Protein A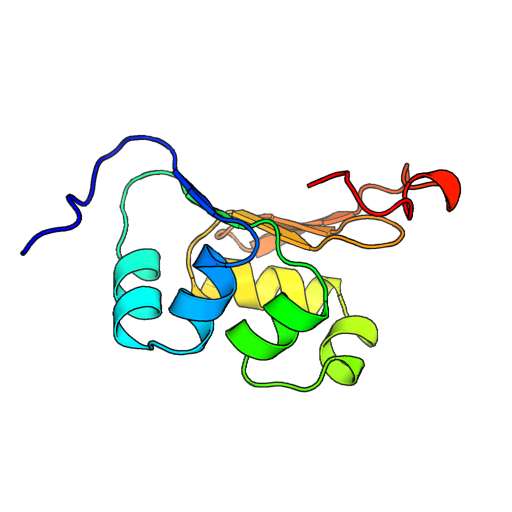F-A0A433ZZN6-F1 (afdb_monomer)

InterPro domains:
  IPR000631 ATP/ADP-dependent (S)-NAD(P)H-hydrate dehydratase [PF01256] (8-108)
  IPR000631 ATP/ADP-dependent (S)-NAD(P)H-hydrate dehyd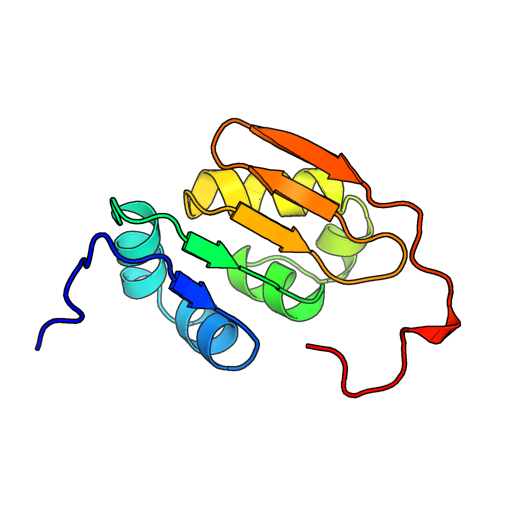ratase [PS51383] (1-108)
  IPR029056 Ribokinase-like [G3DSA:3.40.1190.20] (2-108)
  IPR029056 Ribokinase-like [SSF53613] (7-108)

Secondary structure (DSSP, 8-state):
------SS-EEE-THHHHHHHH-HHHHHHHHT--S-EEE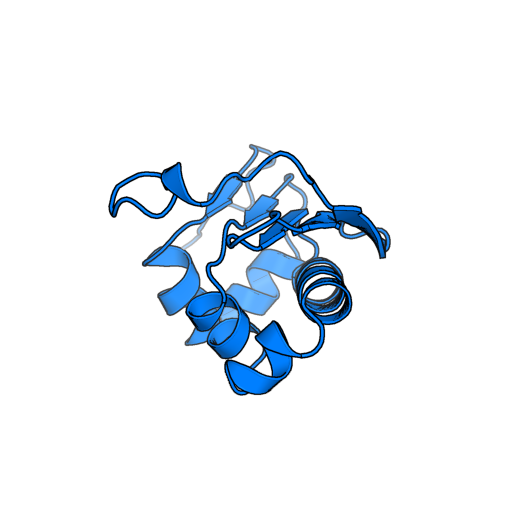---HHHHHHHHTS-HHHHHH-HHHHHHHHHHHHTSEEEE-SSS-EEE-TTS-EEE-TT--GGG-STT--

Foldseek 3Di:
DDPDLDLEEEEDEDPRLVVQLVDVVSLVVLLPRPHAYEYEDELCSLCSNVVHDSCVCVVPVQVSQLCSCCSRVHWYFHDDQFTWTYHNVRDIDTRNPRDPVVPDPDDD

Mean predicted aligned error: 8.28 Å

pLDDT: mean 80.07, std 18.94, range [31.98, 96.31]

Structure (mmCIF, N/CA/C/O backbone):
data_AF-A0A433ZZN6-F1
#
_entry.id   AF-A0A433ZZN6-F1
#
loop_
_atom_site.group_PDB
_atom_site.id
_atom_site.type_symbol
_atom_site.label_atom_id
_atom_site.label_alt_id
_atom_site.label_comp_id
_atom_site.label_asym_id
_atom_site.label_entity_id
_atom_site.label_seq_id
_atom_site.pdbx_PDB_ins_code
_atom_site.Cartn_x
_atom_site.Cartn_y
_atom_site.Cartn_z
_atom_site.occupancy
_atom_site.B_iso_or_equiv
_atom_site.auth_seq_id
_atom_site.auth_comp_id
_atom_site.auth_asym_id
_atom_site.auth_atom_id
_atom_site.pdbx_PDB_model_num
ATOM 1 N N . HIS A 1 1 ? -1.089 3.065 26.283 1.00 31.98 1 HIS A N 1
ATOM 2 C CA . HIS A 1 1 ? -2.522 2.807 26.532 1.00 31.98 1 HIS A CA 1
ATOM 3 C C . HIS A 1 1 ? -3.343 3.773 25.670 1.00 31.98 1 HIS A C 1
ATOM 5 O O . HIS A 1 1 ? -3.309 4.964 25.939 1.00 31.98 1 HIS A O 1
ATOM 11 N N . ARG A 1 2 ? -4.027 3.246 24.635 1.00 34.38 2 ARG A N 1
ATOM 12 C CA . ARG A 1 2 ? -5.038 3.884 23.753 1.00 34.38 2 ARG A CA 1
ATOM 13 C C . ARG A 1 2 ? -4.572 4.942 22.733 1.00 34.38 2 ARG A C 1
ATOM 15 O O . ARG A 1 2 ? -4.720 6.135 22.963 1.00 34.38 2 ARG A O 1
ATOM 22 N N . ALA A 1 3 ? -4.183 4.494 21.535 1.00 37.66 3 ALA A N 1
ATOM 23 C CA . ALA A 1 3 ? -4.459 5.280 20.333 1.00 37.66 3 ALA A CA 1
ATOM 24 C C . ALA A 1 3 ? -5.985 5.276 20.154 1.00 37.66 3 ALA A C 1
ATOM 26 O O . ALA A 1 3 ? -6.577 4.249 19.823 1.00 37.66 3 ALA A O 1
ATOM 27 N N . GLN A 1 4 ? -6.642 6.378 20.512 1.00 44.28 4 GLN A N 1
ATOM 28 C CA . GLN A 1 4 ? -8.079 6.534 20.327 1.00 44.28 4 GLN A CA 1
ATOM 29 C C . GLN A 1 4 ? -8.410 6.287 18.849 1.00 44.28 4 GLN A C 1
ATOM 31 O O . GLN A 1 4 ? -7.828 6.905 17.953 1.00 44.28 4 GLN A O 1
ATOM 36 N N . GLY A 1 5 ? -9.350 5.373 18.600 1.00 44.25 5 GLY A N 1
ATOM 37 C CA . GLY A 1 5 ? -10.031 5.206 17.318 1.00 44.25 5 GLY A CA 1
ATOM 38 C C . GLY A 1 5 ? -10.879 6.439 17.018 1.00 44.25 5 GLY A C 1
ATOM 39 O O . GLY A 1 5 ? -12.101 6.389 17.072 1.00 44.25 5 GLY A O 1
ATOM 40 N N . GLY A 1 6 ? -10.220 7.576 16.804 1.00 49.06 6 GLY A N 1
ATOM 41 C CA . GLY A 1 6 ? -10.860 8.842 16.502 1.00 49.06 6 GLY A CA 1
ATOM 42 C C . GLY A 1 6 ? -11.461 8.801 15.105 1.00 49.06 6 GLY A C 1
ATOM 43 O O . GLY A 1 6 ? -10.801 8.377 14.158 1.00 49.06 6 GLY A O 1
ATOM 44 N N . ALA A 1 7 ? -12.692 9.292 14.986 1.00 60.69 7 ALA A N 1
ATOM 45 C CA . ALA A 1 7 ? -13.389 9.511 13.719 1.00 60.69 7 ALA A CA 1
ATOM 46 C C . ALA A 1 7 ? -12.697 10.553 12.811 1.00 60.69 7 ALA A C 1
ATOM 48 O O . ALA A 1 7 ? -13.121 10.760 11.677 1.00 60.69 7 ALA A O 1
ATOM 49 N N . ALA A 1 8 ? -11.645 11.215 13.303 1.00 71.31 8 ALA A N 1
ATOM 50 C CA . ALA A 1 8 ? -10.860 12.177 12.549 1.00 71.31 8 ALA A CA 1
ATOM 51 C C . ALA A 1 8 ? -10.067 11.492 11.414 1.00 71.31 8 ALA A C 1
ATOM 53 O O . ALA A 1 8 ? -9.517 10.403 11.627 1.00 71.31 8 ALA A O 1
ATOM 54 N N . PRO A 1 9 ? -9.975 12.131 10.233 1.00 75.81 9 PRO A N 1
ATOM 55 C CA . PRO A 1 9 ? -9.124 11.661 9.149 1.00 75.81 9 PRO A CA 1
ATOM 56 C C . PRO A 1 9 ? -7.666 11.486 9.590 1.00 75.81 9 PRO A C 1
ATOM 58 O O . PRO A 1 9 ? -7.127 12.330 10.305 1.00 75.81 9 PRO A O 1
ATOM 61 N N . LEU A 1 10 ? -7.026 10.401 9.150 1.00 81.12 10 LEU A N 1
ATOM 62 C CA . LEU A 1 10 ? -5.631 10.075 9.460 1.00 81.12 10 LEU A CA 1
ATOM 63 C C . LEU A 1 10 ? -4.826 9.899 8.167 1.00 81.12 10 LEU A C 1
ATOM 65 O O . LEU A 1 10 ? -5.235 9.137 7.293 1.00 81.12 10 LEU A O 1
ATOM 69 N N . VAL A 1 11 ? -3.673 10.562 8.065 1.00 81.44 11 VAL A N 1
ATOM 70 C CA . VAL A 1 11 ? -2.703 10.374 6.973 1.00 81.44 11 VAL A CA 1
ATOM 71 C C . VAL A 1 11 ? -1.416 9.802 7.562 1.00 81.44 11 VAL A C 1
ATOM 73 O O . VAL A 1 11 ? -0.916 10.328 8.555 1.00 81.44 11 VAL A O 1
ATOM 76 N N . LEU A 1 12 ? -0.909 8.711 6.986 1.00 80.00 12 LEU A N 1
ATOM 77 C CA . LEU A 1 12 ? 0.299 8.019 7.450 1.00 80.00 12 LEU A CA 1
ATOM 78 C C . LEU A 1 12 ? 1.319 7.925 6.313 1.00 80.00 12 LEU A C 1
ATOM 80 O O . LEU A 1 12 ? 0.995 7.420 5.236 1.00 80.00 12 LEU A O 1
ATOM 84 N N . ASP A 1 13 ? 2.547 8.366 6.590 1.00 79.62 13 ASP A N 1
ATOM 85 C CA . ASP A 1 13 ? 3.670 8.372 5.648 1.00 79.62 13 ASP A CA 1
ATOM 86 C C . ASP A 1 13 ? 4.962 7.872 6.323 1.00 79.62 13 ASP A C 1
ATOM 88 O O . ASP A 1 13 ? 5.061 7.839 7.557 1.00 79.62 13 ASP A O 1
ATOM 92 N N . ALA A 1 14 ? 5.937 7.476 5.506 1.00 77.50 14 ALA A N 1
ATOM 93 C CA . ALA A 1 14 ? 7.310 7.146 5.883 1.00 77.50 14 ALA A CA 1
ATOM 94 C C . ALA A 1 14 ? 7.452 6.249 7.133 1.00 77.50 14 ALA A C 1
ATOM 96 O O . ALA A 1 14 ? 7.114 5.060 7.119 1.00 77.50 14 ALA A O 1
ATOM 97 N N . ASP A 1 15 ? 7.957 6.804 8.238 1.00 74.94 15 ASP A N 1
ATOM 98 C CA . ASP A 1 15 ? 8.276 6.056 9.458 1.00 74.94 15 ASP A CA 1
ATOM 99 C C . ASP A 1 15 ? 7.052 5.396 10.093 1.00 74.94 15 ASP A C 1
ATOM 101 O O . ASP A 1 15 ? 7.147 4.281 10.615 1.00 74.94 15 ASP A O 1
ATOM 105 N N . ALA A 1 16 ? 5.878 6.024 9.984 1.00 75.25 16 ALA A N 1
ATOM 106 C CA . ALA A 1 16 ? 4.644 5.421 10.469 1.00 75.25 16 ALA A CA 1
ATOM 107 C C . ALA A 1 16 ? 4.326 4.132 9.695 1.00 75.25 16 ALA A C 1
ATOM 109 O O . ALA A 1 16 ? 3.972 3.120 10.303 1.00 75.25 16 ALA A O 1
ATOM 110 N N . LEU A 1 17 ? 4.520 4.133 8.371 1.00 80.81 17 LEU A N 1
ATOM 111 C CA . LEU A 1 17 ? 4.295 2.958 7.524 1.00 80.81 17 LEU A CA 1
ATOM 112 C C . LEU A 1 17 ? 5.287 1.834 7.836 1.00 80.81 17 LEU A C 1
ATOM 114 O O . LEU A 1 17 ? 4.896 0.668 7.845 1.00 80.81 17 LEU A O 1
ATOM 118 N N . ASN A 1 18 ? 6.539 2.166 8.160 1.00 84.12 18 ASN A N 1
ATOM 119 C CA . ASN A 1 18 ? 7.536 1.175 8.574 1.00 84.12 18 ASN A CA 1
ATOM 120 C C . ASN A 1 18 ? 7.161 0.494 9.900 1.00 84.12 18 ASN A C 1
ATOM 122 O O . ASN A 1 18 ? 7.260 -0.730 10.007 1.00 84.12 18 ASN A O 1
ATOM 126 N N . LEU A 1 19 ? 6.678 1.259 10.885 1.00 85.56 19 LEU A N 1
ATOM 127 C CA . LEU A 1 19 ? 6.203 0.708 12.160 1.00 85.56 19 LEU A CA 1
ATOM 128 C C . LEU A 1 19 ? 4.977 -0.194 11.976 1.00 85.56 19 LEU A C 1
ATOM 130 O O . LEU A 1 19 ? 4.895 -1.258 12.587 1.00 85.56 1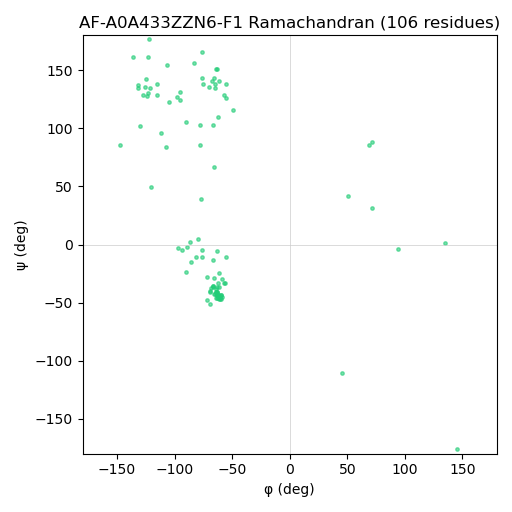9 LEU A O 1
ATOM 134 N N . ILE A 1 20 ? 4.044 0.205 11.110 1.00 86.25 20 ILE A N 1
ATOM 135 C CA . ILE A 1 20 ? 2.855 -0.589 10.776 1.00 86.25 20 ILE A CA 1
ATOM 136 C C . ILE A 1 20 ? 3.249 -1.878 10.047 1.00 86.25 20 ILE A C 1
ATOM 138 O O . ILE A 1 20 ? 2.730 -2.951 10.352 1.00 86.25 20 ILE A O 1
ATOM 142 N N . ALA A 1 21 ? 4.186 -1.805 9.103 1.00 86.50 21 ALA A N 1
ATOM 143 C CA . ALA A 1 21 ? 4.662 -2.981 8.383 1.00 86.50 21 ALA A CA 1
ATOM 144 C C . ALA A 1 21 ? 5.306 -4.015 9.322 1.00 86.50 21 ALA A C 1
ATOM 146 O O . ALA A 1 21 ? 5.115 -5.213 9.133 1.00 86.50 21 ALA A O 1
ATOM 147 N N . ALA A 1 22 ? 6.014 -3.555 10.356 1.00 88.94 22 ALA A N 1
ATOM 148 C CA . ALA A 1 22 ? 6.666 -4.413 11.341 1.00 88.94 22 ALA A CA 1
ATOM 149 C C . ALA A 1 22 ? 5.729 -4.941 12.446 1.00 88.94 22 ALA A C 1
ATOM 151 O O . ALA A 1 22 ? 6.138 -5.811 13.214 1.00 88.94 22 ALA A O 1
ATOM 152 N N . ASN A 1 23 ? 4.496 -4.430 12.558 1.00 90.62 23 ASN A N 1
ATOM 153 C CA . ASN A 1 23 ? 3.591 -4.758 13.659 1.00 90.62 23 ASN A CA 1
ATOM 154 C C . ASN A 1 23 ? 2.189 -5.173 13.157 1.00 90.62 23 ASN A C 1
ATOM 156 O O . ASN A 1 23 ? 1.363 -4.313 12.833 1.00 90.62 23 ASN A O 1
ATOM 160 N N . PRO A 1 24 ? 1.882 -6.485 13.138 1.00 88.94 24 PRO A N 1
ATOM 161 C CA . PRO A 1 24 ? 0.573 -6.999 12.734 1.00 88.94 24 PRO A CA 1
ATOM 162 C C . PRO A 1 24 ? -0.604 -6.445 13.548 1.00 88.94 24 PRO A C 1
ATOM 164 O O . PRO A 1 24 ? -1.674 -6.219 12.981 1.00 88.94 24 PRO A O 1
ATOM 167 N N . ASP A 1 25 ? -0.418 -6.159 14.841 1.00 89.75 25 ASP A N 1
ATOM 168 C CA . ASP A 1 25 ? -1.480 -5.593 15.681 1.00 89.75 25 ASP A CA 1
ATOM 169 C C . ASP A 1 25 ? -1.840 -4.170 15.238 1.00 89.75 25 ASP A C 1
ATOM 171 O O . ASP A 1 25 ? -3.013 -3.794 15.250 1.00 89.75 25 ASP A O 1
ATOM 175 N N . LEU A 1 26 ? -0.857 -3.379 14.785 1.00 88.62 26 LEU A N 1
ATOM 176 C CA . LEU A 1 26 ? -1.116 -2.052 14.214 1.00 88.62 26 LEU A CA 1
ATOM 177 C C . LEU A 1 26 ? -1.856 -2.147 12.875 1.00 88.62 26 LEU A C 1
ATOM 179 O O . LEU A 1 26 ? -2.752 -1.341 12.622 1.00 88.62 26 LEU A O 1
ATOM 183 N N . GLN A 1 27 ? -1.540 -3.142 12.039 1.00 89.75 27 GLN A N 1
ATOM 184 C CA . GLN A 1 27 ? -2.293 -3.392 10.801 1.00 89.75 27 GLN A CA 1
ATOM 185 C C . GLN A 1 27 ? -3.747 -3.763 11.098 1.00 89.75 27 GLN A C 1
ATOM 187 O O . GLN A 1 27 ? -4.660 -3.233 10.463 1.00 89.75 27 GLN A O 1
ATOM 192 N N . LEU A 1 28 ? -3.971 -4.624 12.095 1.00 88.75 28 LEU A N 1
ATOM 193 C CA . LEU A 1 28 ? -5.313 -5.010 12.522 1.00 88.75 28 LEU A CA 1
ATOM 194 C C . LEU A 1 28 ? -6.090 -3.810 13.076 1.00 88.75 28 LEU A C 1
ATOM 196 O O . LEU A 1 28 ? -7.253 -3.613 12.723 1.00 88.75 28 LEU A O 1
ATOM 200 N N . GLN A 1 29 ? -5.445 -2.978 13.898 1.00 89.06 29 GLN A N 1
ATOM 201 C CA . GLN A 1 29 ? -6.054 -1.753 14.413 1.00 89.06 29 GLN A CA 1
ATOM 202 C C . GLN A 1 29 ? -6.452 -0.806 13.284 1.00 89.06 29 GLN A C 1
ATOM 204 O O . GLN A 1 29 ? -7.560 -0.278 13.324 1.00 89.06 29 GLN A O 1
ATOM 209 N N . LEU A 1 30 ? -5.597 -0.618 12.272 1.00 86.38 30 LEU A N 1
ATOM 210 C CA . LEU A 1 30 ? -5.914 0.199 11.095 1.00 86.38 30 LEU A CA 1
ATOM 211 C C . LEU A 1 30 ? -7.121 -0.338 10.334 1.00 86.38 30 LEU A C 1
ATOM 213 O O . LEU A 1 30 ? -8.044 0.427 10.062 1.00 86.38 30 LEU A O 1
ATOM 217 N N . ALA A 1 31 ? -7.161 -1.647 10.082 1.00 87.62 31 ALA A N 1
ATOM 218 C CA . ALA A 1 31 ? -8.281 -2.286 9.399 1.00 87.62 31 ALA A CA 1
ATOM 219 C C . ALA A 1 31 ? -9.613 -2.146 10.165 1.00 87.62 31 ALA A C 1
ATOM 221 O O . ALA A 1 31 ? -10.686 -2.187 9.564 1.00 87.62 31 ALA A O 1
ATOM 222 N N . GLN A 1 32 ? -9.566 -1.963 11.486 1.00 89.25 32 GLN A N 1
ATOM 223 C CA . GLN A 1 32 ? -10.745 -1.786 12.338 1.00 89.25 32 GLN A CA 1
ATOM 224 C C . GLN A 1 32 ? -11.130 -0.315 12.566 1.00 89.25 32 GLN A C 1
ATOM 226 O O . GLN A 1 32 ? -12.157 -0.047 13.198 1.00 89.25 32 GLN A O 1
ATOM 231 N N . ARG A 1 33 ? -10.347 0.656 12.071 1.00 86.38 33 ARG A N 1
ATOM 232 C CA . ARG A 1 33 ? -10.678 2.081 12.226 1.00 86.38 33 ARG A CA 1
ATOM 233 C C . ARG A 1 33 ? -11.966 2.423 11.480 1.00 86.38 33 ARG A C 1
ATOM 235 O O . ARG A 1 33 ? -12.179 2.028 10.339 1.00 86.38 33 ARG A O 1
ATOM 242 N N . THR A 1 34 ? -12.804 3.228 12.126 1.00 81.69 34 THR A N 1
ATOM 243 C CA . THR A 1 34 ? -14.024 3.797 11.533 1.00 81.69 34 THR A CA 1
ATOM 244 C C . THR A 1 34 ? -13.777 5.150 10.863 1.00 81.69 34 THR A C 1
ATOM 246 O O . THR A 1 34 ? -14.522 5.535 9.968 1.00 81.69 34 THR A O 1
ATOM 249 N N . GLY A 1 35 ? -12.728 5.871 11.276 1.00 82.38 35 GLY A N 1
ATOM 250 C CA . GLY A 1 35 ? -12.298 7.122 10.653 1.00 82.38 35 GLY A CA 1
ATOM 251 C C . GLY A 1 35 ? -11.566 6.889 9.330 1.00 82.38 35 GLY A C 1
ATOM 252 O O . GLY A 1 35 ? -10.783 5.944 9.199 1.00 82.38 35 GLY A O 1
ATOM 253 N N . ALA A 1 36 ? -11.789 7.779 8.359 1.00 83.56 36 ALA A N 1
ATOM 254 C CA . ALA A 1 36 ? -11.113 7.723 7.067 1.00 83.56 36 ALA A CA 1
ATOM 255 C C . ALA A 1 36 ? -9.587 7.752 7.252 1.00 83.56 36 ALA A C 1
ATOM 257 O O . ALA A 1 36 ? -9.050 8.623 7.932 1.00 83.56 36 ALA A O 1
ATOM 258 N N . THR A 1 37 ? -8.889 6.798 6.643 1.00 89.50 37 THR A N 1
ATOM 259 C CA . THR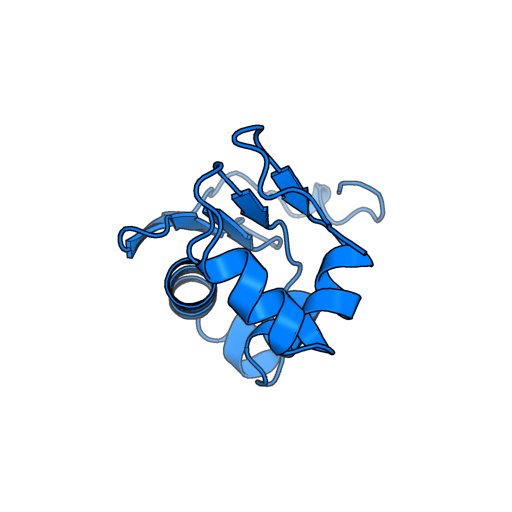 A 1 37 ? -7.428 6.698 6.729 1.00 89.50 37 THR A CA 1
ATOM 260 C C . THR A 1 37 ? -6.835 6.663 5.325 1.00 89.50 37 THR A C 1
ATOM 262 O O . THR A 1 37 ? -7.365 5.970 4.452 1.00 89.50 37 THR A O 1
ATOM 265 N N . ALA A 1 38 ? -5.768 7.430 5.106 1.00 89.44 38 ALA A N 1
ATOM 266 C CA . ALA A 1 38 ? -5.005 7.480 3.868 1.00 89.44 38 ALA A CA 1
ATOM 267 C C . ALA A 1 38 ? -3.539 7.103 4.127 1.00 89.44 38 ALA A C 1
ATOM 269 O O . ALA A 1 38 ? -2.921 7.584 5.076 1.00 89.44 38 ALA A O 1
ATOM 270 N N . LEU A 1 39 ? -2.990 6.245 3.273 1.00 91.00 39 LEU A N 1
ATOM 271 C CA . LEU A 1 39 ? -1.600 5.798 3.295 1.00 91.00 39 LEU A CA 1
ATOM 272 C C . LEU A 1 39 ? -0.916 6.280 2.018 1.00 91.00 39 LEU A C 1
ATOM 274 O O . LEU A 1 39 ? -1.495 6.159 0.937 1.00 91.00 39 LEU A O 1
ATOM 278 N N . THR A 1 40 ? 0.317 6.766 2.116 1.00 92.12 40 THR A N 1
ATOM 279 C CA . THR A 1 40 ? 1.064 7.296 0.963 1.00 92.12 40 THR A CA 1
ATOM 280 C C . THR A 1 40 ? 2.385 6.549 0.693 1.00 92.12 40 THR A C 1
ATOM 282 O O . THR A 1 40 ? 3.423 7.192 0.529 1.00 92.12 40 THR A O 1
ATOM 285 N N . PRO A 1 41 ? 2.391 5.197 0.635 1.00 92.81 41 PRO A N 1
ATOM 286 C CA . PRO A 1 41 ? 3.625 4.425 0.540 1.00 92.81 41 PRO A CA 1
ATOM 287 C C . PRO A 1 41 ? 4.369 4.650 -0.781 1.00 92.81 41 PRO A C 1
ATOM 289 O O . PRO A 1 41 ? 3.780 4.684 -1.864 1.00 92.81 41 PRO A O 1
ATOM 292 N N . HIS A 1 42 ? 5.693 4.664 -0.709 1.00 92.69 42 HIS A N 1
ATOM 293 C CA . HIS A 1 42 ? 6.578 4.365 -1.831 1.00 92.69 42 HIS A CA 1
ATOM 294 C C . HIS A 1 42 ? 6.629 2.845 -2.091 1.00 92.69 42 HIS A C 1
ATOM 296 O O . HIS A 1 42 ? 6.257 2.053 -1.219 1.00 92.69 42 HIS A O 1
ATOM 302 N N . PRO A 1 43 ? 7.141 2.379 -3.249 1.00 93.31 43 PRO A N 1
ATOM 303 C CA . PRO A 1 43 ? 7.151 0.951 -3.582 1.00 93.31 43 PRO A CA 1
ATOM 304 C C . PRO A 1 43 ? 7.844 0.052 -2.546 1.00 93.31 43 PRO A C 1
ATOM 306 O O . PRO A 1 43 ? 7.404 -1.073 -2.322 1.00 93.31 43 PRO A O 1
ATOM 309 N N . LEU A 1 44 ? 8.893 0.543 -1.876 1.00 92.19 44 LEU A N 1
ATOM 310 C CA . LEU A 1 44 ? 9.567 -0.200 -0.807 1.00 92.19 44 LEU A CA 1
ATOM 311 C C . LEU A 1 44 ? 8.692 -0.348 0.450 1.00 92.19 44 LEU A C 1
ATOM 313 O O . LEU A 1 44 ? 8.671 -1.411 1.064 1.00 92.19 44 LEU A O 1
ATOM 317 N N . GLU A 1 45 ? 7.955 0.694 0.829 1.00 94.19 45 GLU A N 1
ATOM 318 C CA . GLU A 1 45 ? 7.045 0.673 1.983 1.00 94.19 45 GLU A CA 1
ATOM 319 C C . GLU A 1 45 ? 5.840 -0.226 1.701 1.00 94.19 45 GLU A C 1
ATOM 321 O O . GLU A 1 45 ? 5.466 -1.041 2.541 1.00 94.19 45 GLU A O 1
ATOM 326 N N . ALA A 1 46 ? 5.296 -0.161 0.483 1.00 93.81 46 ALA A N 1
ATOM 327 C CA . ALA A 1 46 ? 4.242 -1.060 0.022 1.00 93.81 46 ALA A CA 1
ATOM 328 C C . ALA A 1 46 ? 4.680 -2.532 0.060 1.00 93.81 46 ALA A C 1
ATOM 330 O O . ALA A 1 46 ? 3.933 -3.386 0.536 1.00 93.81 46 ALA A O 1
ATOM 331 N N . ALA A 1 47 ? 5.909 -2.823 -0.380 1.00 94.75 47 ALA A N 1
ATOM 332 C CA . ALA A 1 47 ? 6.490 -4.162 -0.320 1.00 94.75 47 ALA A CA 1
ATOM 333 C C . ALA A 1 47 ? 6.550 -4.685 1.124 1.00 94.75 47 ALA A C 1
ATOM 335 O O . ALA A 1 47 ? 6.128 -5.809 1.394 1.00 94.75 47 ALA A O 1
ATOM 336 N N . ARG A 1 48 ? 6.992 -3.842 2.068 1.00 94.38 48 ARG A N 1
ATOM 337 C CA . ARG A 1 48 ? 7.037 -4.175 3.501 1.00 94.38 48 ARG A CA 1
ATOM 338 C C . ARG A 1 48 ? 5.643 -4.415 4.081 1.00 94.38 48 ARG A C 1
ATOM 340 O O . ARG A 1 48 ? 5.449 -5.408 4.773 1.00 94.38 48 ARG A O 1
ATOM 347 N N . LEU A 1 49 ? 4.677 -3.548 3.776 1.00 93.44 49 LEU A N 1
ATOM 348 C CA . LEU A 1 49 ? 3.294 -3.672 4.257 1.00 93.44 49 LEU A CA 1
ATOM 349 C C . LEU A 1 49 ? 2.603 -4.944 3.739 1.00 93.44 49 LEU A C 1
ATOM 351 O O . LEU A 1 49 ? 1.837 -5.568 4.473 1.00 93.44 49 LEU A O 1
ATOM 355 N N . LEU A 1 50 ? 2.885 -5.347 2.496 1.00 94.44 50 LEU A N 1
ATOM 356 C CA . LEU A 1 50 ? 2.336 -6.569 1.900 1.00 94.44 50 LEU A CA 1
ATOM 357 C C . LEU A 1 50 ? 3.145 -7.834 2.217 1.00 94.44 50 LEU A C 1
ATOM 359 O O . LEU A 1 50 ? 2.622 -8.932 2.044 1.00 94.44 50 LEU A O 1
ATOM 363 N N . GLY A 1 51 ? 4.383 -7.706 2.701 1.00 94.75 51 GLY A N 1
ATOM 364 C CA . GLY A 1 51 ? 5.276 -8.844 2.933 1.00 94.75 51 GLY A CA 1
ATOM 365 C C . GLY A 1 51 ? 5.803 -9.475 1.639 1.00 94.75 51 GLY A C 1
ATOM 366 O O . GLY A 1 51 ? 6.027 -10.681 1.588 1.00 94.75 51 GLY A O 1
ATOM 367 N N . VAL A 1 52 ? 5.979 -8.674 0.585 1.00 96.31 52 VAL A N 1
ATOM 368 C CA . VAL A 1 52 ? 6.465 -9.112 -0.737 1.00 96.31 52 VAL A CA 1
ATOM 369 C C . VAL A 1 52 ? 7.724 -8.343 -1.136 1.00 96.31 52 VAL A C 1
ATOM 371 O O . VAL A 1 52 ? 8.181 -7.452 -0.423 1.00 96.31 52 VAL A O 1
ATOM 374 N N . THR A 1 53 ? 8.317 -8.671 -2.285 1.00 95.88 53 THR A N 1
ATOM 375 C CA . THR A 1 53 ? 9.471 -7.927 -2.806 1.00 95.88 53 THR A CA 1
ATOM 376 C C . THR A 1 53 ? 9.032 -6.672 -3.562 1.00 95.88 53 THR A C 1
ATOM 378 O O . THR A 1 53 ? 7.939 -6.608 -4.123 1.00 95.88 53 THR A O 1
ATOM 381 N N . ILE A 1 54 ? 9.920 -5.678 -3.658 1.00 94.06 54 ILE A N 1
ATOM 382 C CA . ILE A 1 54 ? 9.674 -4.477 -4.472 1.00 94.06 54 ILE A CA 1
ATOM 383 C C . ILE A 1 54 ? 9.420 -4.811 -5.952 1.00 94.06 54 ILE A C 1
ATOM 385 O O . ILE A 1 54 ? 8.661 -4.109 -6.611 1.00 94.06 54 ILE A O 1
ATOM 389 N N . ALA A 1 55 ? 10.005 -5.900 -6.466 1.00 94.56 55 ALA A N 1
ATOM 390 C CA . ALA A 1 55 ? 9.788 -6.357 -7.836 1.00 94.56 55 ALA A CA 1
ATOM 391 C C . ALA A 1 55 ? 8.330 -6.778 -8.076 1.00 94.56 55 ALA A C 1
ATOM 393 O O . ALA A 1 55 ? 7.775 -6.455 -9.121 1.00 94.56 55 ALA A O 1
ATOM 394 N N . VAL A 1 56 ? 7.688 -7.420 -7.091 1.00 95.38 56 VAL A N 1
ATOM 395 C CA . VAL A 1 56 ? 6.254 -7.753 -7.152 1.00 95.38 56 VAL A CA 1
ATOM 396 C C . VAL A 1 56 ? 5.411 -6.478 -7.207 1.00 95.38 56 VAL A C 1
ATOM 398 O O . VAL A 1 56 ? 4.513 -6.376 -8.038 1.00 95.38 56 VAL A O 1
ATOM 401 N N . ILE A 1 57 ? 5.742 -5.475 -6.386 1.00 95.62 57 ILE A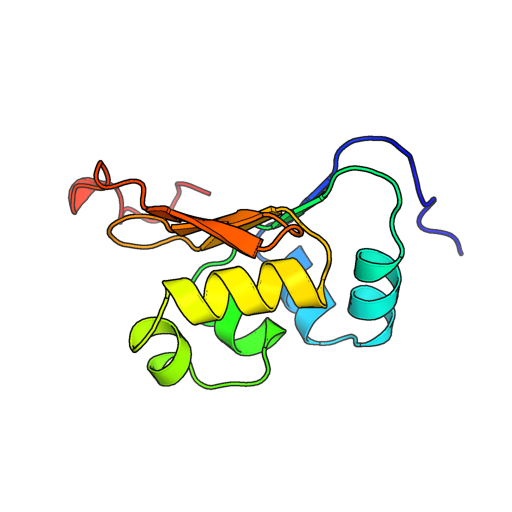 N 1
ATOM 402 C CA . ILE A 1 57 ? 5.033 -4.186 -6.383 1.00 95.62 57 ILE A CA 1
ATOM 403 C C . ILE A 1 57 ? 5.169 -3.472 -7.727 1.00 95.62 57 ILE A C 1
ATOM 405 O O . ILE A 1 57 ? 4.186 -2.966 -8.255 1.00 95.62 57 ILE A O 1
ATOM 409 N N . GLN A 1 58 ? 6.381 -3.412 -8.278 1.00 92.62 58 GLN A N 1
ATOM 410 C CA . GLN A 1 58 ? 6.637 -2.727 -9.546 1.00 92.62 58 GLN A CA 1
ATOM 411 C C . GLN A 1 58 ? 6.072 -3.488 -10.752 1.00 92.62 58 GLN A C 1
ATOM 413 O O . GLN A 1 58 ? 5.719 -2.853 -11.742 1.00 92.62 58 GLN A O 1
ATOM 418 N N . GLY A 1 59 ? 5.965 -4.818 -10.664 1.00 93.19 59 GLY A N 1
ATOM 419 C CA . GLY A 1 59 ? 5.369 -5.660 -11.702 1.00 93.19 59 GLY A CA 1
ATOM 420 C C . GLY A 1 59 ? 3.868 -5.426 -11.883 1.00 93.19 59 GLY A C 1
ATOM 421 O O . GLY A 1 59 ? 3.394 -5.437 -13.015 1.00 93.19 59 GLY A O 1
ATOM 422 N N . ASP A 1 60 ? 3.135 -5.157 -10.796 1.00 93.88 60 ASP A N 1
ATOM 423 C CA . ASP A 1 60 ? 1.723 -4.757 -10.855 1.00 93.88 60 ASP A CA 1
ATOM 424 C C . ASP A 1 60 ? 1.354 -3.793 -9.713 1.00 93.88 60 ASP A C 1
ATOM 426 O O . ASP A 1 60 ? 0.837 -4.159 -8.650 1.00 93.88 60 ASP A O 1
ATOM 430 N N . ARG A 1 61 ? 1.606 -2.504 -9.957 1.00 93.25 61 ARG A N 1
ATOM 431 C CA . ARG A 1 61 ? 1.354 -1.429 -8.986 1.00 93.25 61 ARG A CA 1
ATOM 432 C C . ARG A 1 61 ? -0.132 -1.236 -8.688 1.00 93.25 61 ARG A C 1
ATOM 434 O O . ARG A 1 61 ? -0.479 -0.806 -7.588 1.00 93.25 61 ARG A O 1
ATOM 441 N N . MET A 1 62 ? -1.009 -1.538 -9.646 1.00 92.81 62 MET A N 1
ATOM 442 C CA . MET A 1 62 ? -2.456 -1.419 -9.464 1.00 92.81 62 MET A CA 1
ATOM 443 C C . MET A 1 62 ? -2.978 -2.505 -8.535 1.00 92.81 62 MET A C 1
ATOM 445 O O . MET A 1 62 ? -3.704 -2.195 -7.587 1.00 92.81 62 MET A O 1
ATOM 449 N N . ALA A 1 63 ? -2.576 -3.756 -8.769 1.00 93.88 63 ALA A N 1
ATOM 450 C CA . ALA A 1 63 ? -2.925 -4.860 -7.888 1.00 93.88 63 ALA A CA 1
ATOM 451 C C . ALA A 1 63 ? -2.370 -4.638 -6.478 1.00 93.88 63 ALA A C 1
ATOM 453 O O . ALA A 1 63 ? -3.112 -4.802 -5.512 1.00 93.88 63 ALA A O 1
ATOM 454 N N . ALA A 1 64 ? -1.120 -4.182 -6.352 1.00 95.00 64 ALA A N 1
ATOM 455 C CA . ALA A 1 64 ? -0.511 -3.894 -5.056 1.00 95.00 64 ALA A CA 1
ATOM 456 C C . ALA A 1 64 ? -1.255 -2.795 -4.273 1.00 95.00 64 ALA A C 1
ATOM 458 O O . ALA A 1 64 ? -1.548 -2.968 -3.089 1.00 95.00 64 ALA A O 1
ATOM 459 N N . ALA A 1 65 ? -1.593 -1.674 -4.922 1.00 94.19 65 ALA A N 1
ATOM 460 C CA . ALA A 1 65 ? -2.336 -0.591 -4.275 1.00 94.19 65 ALA A CA 1
ATOM 461 C C . ALA A 1 65 ? -3.743 -1.042 -3.848 1.00 94.19 65 ALA A C 1
ATOM 463 O O . ALA A 1 65 ? -4.185 -0.721 -2.743 1.00 94.19 65 ALA A O 1
ATOM 464 N N . ARG A 1 66 ? -4.426 -1.824 -4.696 1.00 94.69 66 ARG A N 1
ATOM 465 C CA . ARG A 1 66 ? -5.746 -2.394 -4.393 1.00 94.69 66 ARG A CA 1
ATOM 466 C C . ARG A 1 66 ? -5.698 -3.354 -3.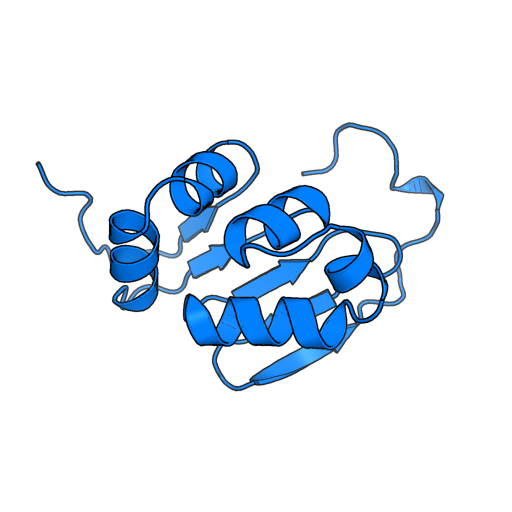209 1.00 94.69 66 ARG A C 1
ATOM 468 O O . ARG A 1 66 ? -6.538 -3.253 -2.321 1.00 94.69 66 ARG A O 1
ATOM 475 N N . GLU A 1 67 ? -4.715 -4.249 -3.189 1.00 95.31 67 GLU A N 1
ATOM 476 C CA . GLU A 1 67 ? -4.521 -5.208 -2.101 1.00 95.31 67 GLU A CA 1
ATOM 477 C C . GLU A 1 67 ? -4.271 -4.486 -0.772 1.00 95.31 67 GLU A C 1
ATOM 479 O O . GLU A 1 67 ? -4.921 -4.785 0.227 1.00 95.31 67 GLU A O 1
ATOM 484 N N . LEU A 1 68 ? -3.405 -3.464 -0.764 1.00 93.56 68 LEU A N 1
ATOM 485 C CA . LEU A 1 68 ? -3.171 -2.640 0.425 1.00 93.56 68 LEU A CA 1
ATOM 486 C C . LEU A 1 68 ? -4.446 -1.950 0.914 1.00 93.56 68 LEU A C 1
ATOM 488 O O . LEU A 1 68 ? -4.740 -1.974 2.1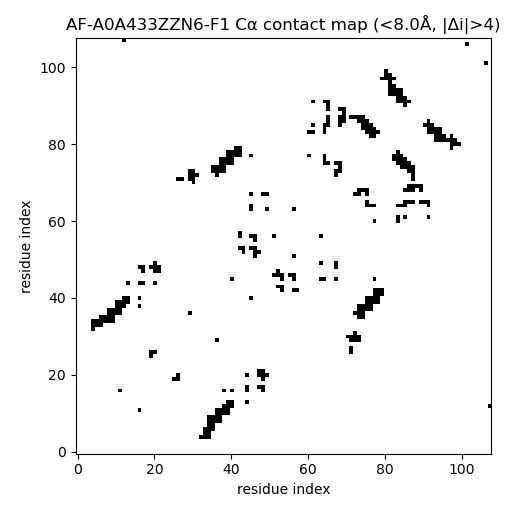11 1.00 93.56 68 LEU A O 1
ATOM 492 N N . ALA A 1 69 ? -5.202 -1.343 -0.003 1.00 94.12 69 ALA A N 1
ATOM 493 C CA . ALA A 1 69 ? -6.427 -0.626 0.329 1.00 94.12 69 ALA A CA 1
ATOM 494 C C . ALA A 1 69 ? -7.492 -1.560 0.921 1.00 94.12 69 ALA A C 1
ATOM 496 O O . ALA A 1 69 ? -8.144 -1.200 1.903 1.00 94.12 69 ALA A O 1
ATOM 497 N N . ALA A 1 70 ? -7.628 -2.770 0.373 1.00 92.88 70 ALA A N 1
ATOM 498 C CA . ALA A 1 70 ? -8.550 -3.786 0.867 1.00 92.88 70 ALA A CA 1
ATOM 4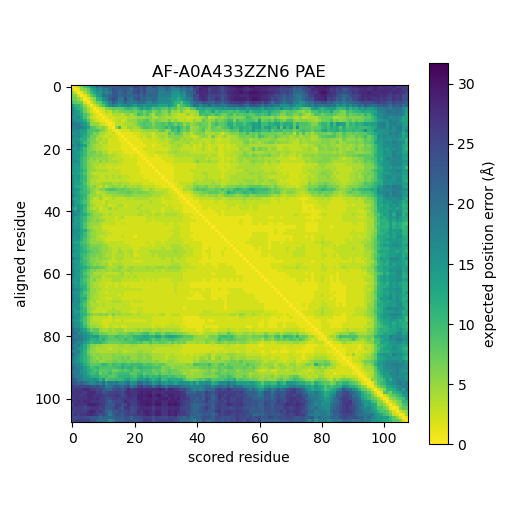99 C C . ALA A 1 70 ? -8.107 -4.346 2.229 1.00 92.88 70 ALA A C 1
ATOM 501 O O . ALA A 1 70 ? -8.882 -4.325 3.188 1.00 92.88 70 ALA A O 1
ATOM 502 N N . ARG A 1 71 ? -6.846 -4.785 2.343 1.00 92.38 71 ARG A N 1
ATOM 503 C CA . ARG A 1 71 ? -6.298 -5.417 3.553 1.00 92.38 71 ARG A CA 1
ATOM 504 C C . ARG A 1 71 ? -6.288 -4.478 4.756 1.00 92.38 71 ARG A C 1
ATOM 506 O O . ARG A 1 71 ? -6.598 -4.904 5.865 1.00 92.38 71 ARG A O 1
ATOM 513 N N . LEU A 1 72 ? -5.936 -3.209 4.545 1.00 91.25 72 LEU A N 1
ATOM 514 C CA . LEU A 1 72 ? -5.841 -2.210 5.615 1.00 91.25 72 LEU A CA 1
ATOM 515 C C . LEU A 1 72 ? -7.099 -1.345 5.740 1.00 91.25 72 LEU A C 1
ATOM 517 O O . LEU A 1 72 ? -7.159 -0.499 6.627 1.00 91.25 72 LEU A O 1
ATOM 521 N N . ARG A 1 73 ? -8.097 -1.537 4.865 1.00 91.88 73 ARG A N 1
ATOM 522 C CA . ARG A 1 73 ? -9.324 -0.725 4.788 1.00 91.88 73 ARG A CA 1
ATOM 523 C C . ARG A 1 73 ? -9.056 0.786 4.731 1.00 91.88 73 ARG A C 1
ATOM 525 O O . ARG A 1 73 ? -9.755 1.585 5.352 1.00 91.88 73 ARG A O 1
ATOM 532 N N . CYS A 1 74 ? -8.048 1.175 3.956 1.00 91.12 74 CYS A N 1
ATOM 533 C CA . CYS A 1 74 ? -7.576 2.554 3.821 1.00 91.12 74 CYS A CA 1
ATOM 534 C C . CYS A 1 74 ? -7.614 3.024 2.362 1.00 91.12 74 CYS A C 1
ATOM 536 O O . CYS A 1 74 ? -7.617 2.222 1.432 1.00 91.12 74 CYS A O 1
ATOM 538 N N . HIS A 1 75 ? -7.579 4.338 2.159 1.00 92.88 75 HIS A N 1
ATOM 539 C CA . HIS A 1 75 ? -7.190 4.917 0.875 1.00 92.88 75 HIS A CA 1
ATOM 540 C C . HIS A 1 75 ? -5.673 4.797 0.729 1.00 92.88 75 HIS A C 1
ATOM 542 O O . HIS A 1 75 ? -4.943 5.029 1.691 1.00 92.88 75 HIS A O 1
ATOM 548 N N . VAL A 1 76 ? -5.185 4.442 -0.452 1.00 93.75 76 VAL A N 1
ATOM 549 C CA . VAL A 1 76 ? -3.754 4.241 -0.703 1.00 93.75 76 VAL A CA 1
ATOM 550 C C . VAL A 1 76 ? -3.333 5.070 -1.899 1.00 93.75 76 VAL A C 1
ATOM 552 O O . VAL A 1 76 ? -3.937 4.961 -2.960 1.00 93.75 76 VAL A O 1
ATOM 555 N N . VAL A 1 77 ? -2.279 5.863 -1.739 1.00 93.56 77 VAL A N 1
ATOM 556 C CA . VAL A 1 77 ? -1.577 6.552 -2.823 1.00 93.56 77 VAL A CA 1
ATOM 557 C C . VAL A 1 77 ? -0.193 5.927 -2.944 1.00 93.56 77 VAL A C 1
ATOM 559 O O . VAL A 1 77 ? 0.727 6.284 -2.214 1.00 93.56 77 VAL A O 1
ATOM 562 N N . LEU A 1 78 ? -0.044 4.971 -3.859 1.00 92.44 78 LEU A N 1
ATOM 563 C CA . LEU A 1 78 ? 1.242 4.344 -4.142 1.00 92.44 78 LEU A CA 1
ATOM 564 C C . LEU A 1 78 ? 2.085 5.276 -5.021 1.00 92.44 78 LEU A C 1
ATOM 566 O O . LEU A 1 78 ? 1.862 5.385 -6.237 1.00 92.44 78 LEU A O 1
ATOM 570 N N . LYS A 1 79 ? 3.056 5.939 -4.388 1.00 88.44 79 LYS A N 1
ATOM 571 C CA . LYS A 1 79 ? 3.966 6.910 -5.011 1.00 88.44 79 LYS A CA 1
ATOM 572 C C . LYS A 1 79 ? 4.855 6.251 -6.080 1.00 88.44 79 LYS A C 1
ATOM 574 O O . LYS A 1 79 ? 5.157 5.058 -6.020 1.00 88.44 79 LYS A O 1
ATOM 579 N N . GLY A 1 80 ? 5.262 7.030 -7.083 1.00 82.81 80 GLY A N 1
ATOM 580 C CA . GLY A 1 80 ? 6.108 6.609 -8.210 1.00 82.81 80 GLY A CA 1
ATOM 581 C C . GLY A 1 80 ? 5.731 7.327 -9.513 1.00 82.81 80 GLY A C 1
ATOM 582 O O . GLY A 1 80 ? 4.844 8.175 -9.516 1.00 82.81 80 GLY A O 1
ATOM 583 N N . ALA A 1 81 ? 6.373 6.980 -10.636 1.00 74.31 81 ALA A N 1
ATOM 584 C CA . ALA A 1 81 ? 6.026 7.539 -11.949 1.00 74.31 81 ALA A CA 1
ATOM 585 C C . ALA A 1 81 ? 4.586 7.151 -12.326 1.00 74.31 81 ALA A C 1
ATOM 587 O O . ALA A 1 81 ? 4.302 5.975 -12.541 1.00 74.31 81 ALA A O 1
ATOM 588 N N . GLY A 1 82 ? 3.664 8.112 -12.328 1.00 76.44 82 GLY A N 1
ATOM 589 C CA . GLY A 1 82 ? 2.228 7.834 -12.371 1.00 76.44 82 GLY A CA 1
ATOM 590 C C . GLY A 1 82 ? 1.739 7.198 -11.066 1.00 76.44 82 GLY A C 1
ATOM 591 O O . GLY A 1 82 ? 1.715 5.973 -10.926 1.00 76.44 82 GLY A O 1
ATOM 592 N N . SER A 1 83 ? 1.412 8.019 -10.067 1.00 84.31 83 SER A N 1
ATOM 593 C CA . SER A 1 83 ? 0.918 7.537 -8.771 1.00 84.31 83 SER A CA 1
ATOM 594 C C . SER A 1 83 ? -0.395 6.771 -8.933 1.00 84.31 83 SER A C 1
ATOM 596 O O . SER A 1 83 ? -1.266 7.168 -9.710 1.00 84.31 83 SER A O 1
ATOM 598 N N . VAL A 1 84 ? -0.547 5.686 -8.173 1.00 90.31 84 VAL A N 1
ATOM 599 C CA . VAL A 1 84 ? -1.756 4.852 -8.186 1.00 90.31 84 VAL A CA 1
ATOM 600 C C . VAL A 1 84 ? -2.570 5.138 -6.931 1.00 90.31 84 VAL A C 1
ATOM 602 O O . VAL A 1 84 ? -2.066 4.972 -5.823 1.00 90.31 84 VAL A O 1
ATOM 605 N N . LEU A 1 85 ? -3.823 5.553 -7.104 1.00 91.25 85 LEU A N 1
ATOM 606 C CA . LEU A 1 85 ? -4.794 5.733 -6.032 1.00 91.25 85 LEU A CA 1
ATOM 607 C C . LEU A 1 85 ? -5.695 4.498 -5.951 1.00 91.25 85 LEU A C 1
ATOM 609 O O . LEU A 1 85 ? -6.318 4.133 -6.944 1.00 91.25 85 LEU A O 1
ATOM 613 N N . ALA A 1 86 ? -5.818 3.898 -4.773 1.00 92.69 86 ALA A N 1
ATOM 614 C CA . ALA A 1 86 ? -6.760 2.819 -4.502 1.00 92.69 86 ALA A CA 1
ATOM 615 C C . ALA A 1 86 ? -7.655 3.157 -3.306 1.00 92.69 86 ALA A C 1
ATOM 617 O O . ALA A 1 86 ? -7.215 3.759 -2.324 1.00 92.69 86 ALA A O 1
ATOM 618 N N . ARG A 1 87 ? -8.926 2.770 -3.400 1.00 91.12 87 ARG A N 1
ATOM 619 C CA . ARG A 1 87 ? -9.940 2.923 -2.353 1.00 91.12 87 ARG A CA 1
ATOM 620 C C . ARG A 1 87 ? -10.249 1.568 -1.707 1.00 91.12 87 ARG A C 1
ATOM 622 O O . ARG A 1 87 ? -10.121 0.537 -2.370 1.00 91.12 87 ARG A O 1
ATOM 629 N N . PRO A 1 88 ? -10.721 1.552 -0.448 1.00 87.81 88 PRO A N 1
ATOM 630 C CA . PRO A 1 88 ? -11.048 0.307 0.250 1.00 87.81 88 PRO A CA 1
ATOM 631 C C . PRO A 1 88 ? -12.241 -0.456 -0.355 1.00 87.81 88 PRO A C 1
ATOM 633 O O . PRO A 1 88 ? -12.438 -1.621 -0.032 1.00 87.81 88 PRO A O 1
ATOM 636 N N . ASP A 1 89 ? -13.026 0.169 -1.238 1.00 85.88 89 ASP A N 1
ATOM 637 C CA . ASP A 1 89 ? -14.123 -0.460 -1.991 1.00 85.88 89 ASP A CA 1
ATOM 638 C C . ASP A 1 89 ? -13.669 -1.137 -3.300 1.00 85.88 89 ASP A C 1
ATOM 640 O O . ASP A 1 89 ? -14.494 -1.673 -4.038 1.00 85.88 89 ASP A O 1
ATOM 644 N N . GLY A 1 90 ? -12.365 -1.128 -3.594 1.00 79.88 90 GLY A N 1
ATOM 645 C CA . GLY A 1 90 ? -11.777 -1.789 -4.760 1.00 79.88 90 GLY A CA 1
ATOM 646 C C . GLY A 1 90 ? -11.608 -0.897 -5.992 1.00 79.88 90 GLY A C 1
ATOM 647 O O . GLY A 1 90 ? -11.005 -1.343 -6.971 1.00 79.88 90 GLY A O 1
ATOM 648 N N . MET A 1 91 ? -12.068 0.358 -5.953 1.00 85.38 91 MET A N 1
ATOM 649 C CA . MET A 1 91 ? -11.790 1.340 -7.007 1.00 85.38 91 MET A CA 1
ATOM 650 C C . MET A 1 91 ? -10.292 1.670 -7.075 1.00 85.38 91 MET A C 1
ATOM 652 O O . MET A 1 91 ? -9.665 1.950 -6.051 1.00 85.38 91 MET A O 1
ATOM 656 N N . VAL A 1 92 ? -9.733 1.709 -8.289 1.00 85.94 92 VAL A N 1
ATOM 657 C CA . VAL A 1 92 ? -8.335 2.089 -8.552 1.00 85.94 92 VAL A CA 1
ATOM 658 C C . VAL A 1 92 ? -8.281 3.106 -9.686 1.00 85.94 92 VAL A C 1
ATOM 660 O O . VAL A 1 92 ? -8.926 2.924 -10.716 1.00 85.94 92 VAL A O 1
ATOM 663 N N . VAL A 1 93 ? -7.495 4.166 -9.509 1.00 85.69 93 VAL A N 1
ATOM 664 C CA . VAL A 1 93 ? -7.268 5.221 -10.502 1.00 85.69 93 VAL A CA 1
ATOM 665 C C . VAL A 1 93 ? -5.768 5.472 -10.623 1.00 85.69 93 VAL A C 1
ATOM 667 O O . VAL A 1 93 ? -5.061 5.537 -9.620 1.00 85.69 93 VAL A O 1
ATOM 670 N N . ILE A 1 94 ? -5.269 5.635 -11.846 1.00 82.81 94 ILE A N 1
ATOM 671 C CA . ILE A 1 94 ? -3.896 6.088 -12.094 1.00 82.81 94 ILE A CA 1
ATOM 672 C C . ILE A 1 94 ? -3.939 7.595 -12.318 1.00 82.81 94 ILE A C 1
ATOM 674 O O . ILE A 1 94 ? -4.738 8.068 -13.124 1.00 82.81 94 ILE A O 1
ATOM 678 N N . ASN A 1 95 ? -3.067 8.345 -11.646 1.00 72.62 95 ASN A N 1
ATOM 679 C CA . ASN A 1 95 ? -2.818 9.734 -12.004 1.00 72.62 95 ASN A CA 1
ATOM 680 C C . ASN A 1 95 ? -1.665 9.796 -13.027 1.00 72.62 95 ASN A C 1
ATOM 682 O O . ASN A 1 95 ? -0.510 9.616 -12.633 1.00 72.62 95 ASN A O 1
ATOM 686 N N . PRO A 1 96 ? -1.929 10.057 -14.322 1.00 55.91 96 PRO A N 1
ATOM 687 C CA . PRO A 1 96 ? -0.904 10.036 -15.367 1.00 55.91 96 PRO A CA 1
ATOM 688 C C . PRO A 1 96 ? 0.011 11.274 -15.363 1.00 55.91 96 PRO A C 1
ATOM 690 O O . PRO A 1 96 ? 0.960 11.329 -16.136 1.00 55.91 96 PRO A O 1
ATOM 693 N N . THR A 1 97 ? -0.245 12.275 -14.514 1.00 57.91 97 THR A N 1
ATOM 694 C CA . THR A 1 97 ? 0.426 13.591 -14.571 1.00 57.91 97 THR A CA 1
ATOM 695 C C . THR A 1 97 ? 1.830 13.644 -13.945 1.00 57.91 97 THR A C 1
ATOM 697 O O . THR A 1 97 ? 2.442 14.708 -13.905 1.00 57.91 97 THR A O 1
ATOM 700 N N . GLY A 1 98 ? 2.385 12.519 -13.482 1.00 47.06 98 GLY A N 1
ATOM 701 C CA . GLY A 1 98 ? 3.733 12.464 -12.907 1.00 47.06 98 GLY A CA 1
ATOM 702 C C . GLY A 1 98 ? 4.833 12.470 -13.971 1.00 47.06 98 GLY A C 1
ATOM 703 O O . GLY A 1 98 ? 5.310 11.407 -14.363 1.00 47.06 98 GLY A O 1
ATOM 704 N N . THR A 1 99 ? 5.263 13.646 -14.430 1.00 40.19 99 THR A N 1
ATOM 705 C CA . THR A 1 99 ? 6.502 13.798 -15.211 1.00 40.19 99 THR A CA 1
ATOM 706 C C . THR A 1 99 ? 7.729 13.395 -14.368 1.00 40.19 99 THR A C 1
ATOM 708 O O . THR A 1 99 ? 7.724 13.589 -13.149 1.00 40.19 99 THR A O 1
ATOM 711 N N . PRO A 1 100 ? 8.823 12.897 -14.984 1.00 43.94 100 PRO A N 1
ATOM 712 C CA . PRO A 1 100 ? 10.047 12.468 -14.285 1.00 43.94 100 PRO A CA 1
ATOM 713 C C . PRO A 1 100 ? 10.712 13.520 -13.370 1.00 43.94 100 PRO A C 1
ATOM 715 O O . PRO A 1 100 ? 11.600 13.176 -12.599 1.00 43.94 100 PRO A O 1
ATOM 718 N N . GLY A 1 101 ? 10.295 14.791 -13.431 1.00 39.34 101 GLY A N 1
ATOM 719 C CA . GLY A 1 101 ? 10.849 15.893 -12.635 1.00 39.34 101 GLY A CA 1
ATOM 720 C C . GLY A 1 101 ? 10.423 15.938 -11.160 1.00 39.34 101 GLY A C 1
ATOM 721 O O . GLY A 1 101 ? 11.023 16.681 -10.391 1.00 39.34 101 GLY A O 1
ATOM 722 N N . LEU A 1 102 ? 9.431 15.147 -10.732 1.00 43.56 102 LEU A N 1
ATOM 723 C CA . LEU A 1 102 ? 9.003 15.091 -9.321 1.00 43.56 102 LEU A CA 1
ATOM 724 C C . LEU A 1 102 ? 9.768 14.053 -8.483 1.00 43.56 102 LEU A C 1
ATOM 726 O O . LEU A 1 102 ? 9.594 13.995 -7.271 1.00 43.56 102 LEU A O 1
ATOM 730 N N . ALA A 1 103 ? 10.683 13.290 -9.091 1.00 41.12 103 ALA A N 1
ATOM 731 C CA . ALA A 1 103 ? 11.621 12.409 -8.392 1.00 41.12 103 ALA A CA 1
ATOM 732 C C . ALA A 1 103 ? 12.797 13.184 -7.757 1.00 41.12 103 ALA A C 1
ATOM 734 O O . ALA A 1 103 ? 13.940 12.733 -7.790 1.00 41.12 103 ALA A O 1
ATOM 735 N N . THR A 1 104 ? 12.527 14.362 -7.190 1.00 34.75 104 THR A N 1
ATOM 736 C CA . THR A 1 104 ? 13.486 15.049 -6.320 1.00 34.75 104 THR A CA 1
ATOM 737 C C . THR A 1 104 ? 13.142 14.672 -4.884 1.00 34.75 104 THR A C 1
ATOM 739 O O . THR A 1 104 ? 11.995 14.821 -4.460 1.00 34.75 104 THR A O 1
ATOM 742 N N . ALA A 1 105 ? 14.119 14.134 -4.149 1.00 39.34 105 ALA A N 1
ATOM 743 C CA . ALA A 1 105 ? 13.986 13.810 -2.734 1.00 39.34 105 ALA A CA 1
ATOM 744 C C . ALA A 1 105 ? 13.411 15.021 -1.977 1.00 39.34 105 ALA A C 1
ATOM 746 O O . ALA A 1 105 ? 14.035 16.078 -1.953 1.00 39.34 105 ALA A O 1
ATOM 747 N N . GLY A 1 106 ? 12.208 14.880 -1.410 1.00 34.97 106 GLY A N 1
ATOM 748 C CA . GLY A 1 106 ? 11.566 15.949 -0.635 1.00 34.97 106 GLY A CA 1
ATOM 749 C C . GLY A 1 106 ? 10.084 16.223 -0.907 1.00 34.97 106 GLY A C 1
ATOM 750 O O . GLY A 1 106 ? 9.541 17.112 -0.262 1.00 34.97 106 GLY A O 1
ATOM 751 N N . THR A 1 107 ? 9.400 15.494 -1.796 1.00 37.72 107 THR A N 1
ATOM 752 C CA . THR A 1 107 ? 7.934 15.624 -1.953 1.00 37.72 107 THR A CA 1
ATOM 753 C C . THR A 1 107 ? 7.217 14.399 -1.380 1.00 37.72 107 THR A C 1
ATOM 755 O O . THR A 1 107 ? 6.956 13.414 -2.070 1.00 37.72 107 THR A O 1
ATOM 758 N N . GLY A 1 108 ? 7.003 14.435 -0.061 1.00 36.91 108 GLY A N 1
ATOM 759 C CA . GLY A 1 108 ? 6.111 13.515 0.652 1.00 36.91 108 GLY A CA 1
ATOM 760 C C . GLY A 1 108 ? 4.645 13.781 0.334 1.00 36.91 108 GLY A C 1
ATOM 761 O O . GLY A 1 108 ? 4.309 14.953 0.062 1.00 36.91 108 GLY A O 1
#

Sequence (108 aa):
HRAQGGAAPLVLDADALNLIAANPDLQLQLAQRTGATALTPHPLEAARLLGVTIAVIQGDRMAAARELAARLRCHVVLKGAGSVLARPDGMVVINPTGTPGLATAGTG

Solvent-accessible surface area (backbone atoms only — not comparable to full-atom values): 5976 Å² total; per-residue (Å²): 138,79,86,71,84,49,72,58,76,42,80,44,50,69,71,56,47,54,54,35,40,75,26,69,67,52,39,53,52,47,42,66,47,85,24,57,37,39,37,51,36,43,50,64,51,46,11,47,60,72,73,52,52,49,65,59,30,71,74,40,51,66,62,46,24,32,48,51,3,48,70,34,53,20,34,23,38,35,47,61,84,38,31,29,40,10,30,48,87,64,54,72,48,74,44,81,82,46,60,85,80,68,80,51,96,84,75,128

Nearest PDB structures (foldseek):
  3rq5-assembly1_A  TM=8.548E-01  e=2.809E-07  Bacillus subtilis
  1kyh-assembly1_A  TM=9.000E-01  e=5.007E-07  Bacillus subtilis
  3rph-assembly1_A  TM=8.533E-01  e=5.007E-07  Bacillus subtilis
  3rss-assembly1_A  TM=8.892E-01  e=4.695E-07  Thermotoga maritima MSB8
  5cge-assembly2_F  TM=6.688E-01  e=2.421E-02  Staphylococcus aureus subsp. aureus MRSA252

Radius of gyration: 13.52 Å; Cα contacts (8 Å, |Δi|>4): 192; chains: 1; bounding box: 28×25×42 Å

Organism: NCBI:txid2133766